Protein AF-A0A967LYX5-F1 (afdb_monomer_lite)

pLDDT: mean 89.82, std 12.53, range [41.97, 97.44]

Foldseek 3Di:
DVVVVVCVVVVPPLDDDDDDPDLPVNPLVVVLVVVVVVLVDDAAEDEDAFACVDDCNVSCQVVVCVSNVHHYHYDYHHHDPDRDPDDD

Radius of gyration: 14.59 Å; chains: 1; bounding box: 32×25×47 Å

Sequence (88 aa):
YELFQRRQDLKATDIGIIRLEQFYPFPKQQLEKVVTQYDQVNEWCWVQEEPENMGGWNFVRSRLASLVHKHIKYIGREAAASPATGFH

Structure (mmCIF, N/CA/C/O backbone):
data_AF-A0A967LYX5-F1
#
_entry.id   AF-A0A967LYX5-F1
#
loop_
_atom_site.group_PDB
_atom_site.id
_atom_site.type_symbol
_atom_site.label_atom_id
_atom_site.label_alt_id
_atom_site.label_comp_id
_atom_site.label_asym_id
_atom_site.label_entity_id
_atom_site.label_seq_id
_atom_site.pdbx_PDB_ins_code
_atom_site.Cartn_x
_atom_site.Cartn_y
_atom_site.Cartn_z
_atom_site.occupancy
_atom_site.B_iso_or_equiv
_atom_site.auth_seq_id
_atom_site.auth_comp_id
_atom_site.auth_asym_id
_atom_site.auth_atom_id
_atom_site.pdbx_PDB_model_num
ATOM 1 N N . TYR A 1 1 ? -8.768 4.198 -11.411 1.00 72.06 1 TYR A N 1
ATOM 2 C CA . TYR A 1 1 ? -10.154 4.636 -11.107 1.00 72.06 1 TYR A CA 1
ATOM 3 C C . TYR A 1 1 ? -11.089 3.470 -10.803 1.00 72.06 1 TYR A C 1
ATOM 5 O O . TYR A 1 1 ? -11.981 3.632 -9.976 1.00 72.06 1 TYR A O 1
ATOM 13 N N . GLU A 1 2 ? -10.864 2.298 -11.397 1.00 89.19 2 GLU A N 1
ATOM 14 C CA . GLU A 1 2 ? -11.716 1.109 -11.246 1.00 89.19 2 GLU A CA 1
ATOM 15 C C . GLU A 1 2 ? -11.932 0.671 -9.790 1.00 89.19 2 GLU A C 1
ATOM 17 O O . GLU A 1 2 ? -13.070 0.473 -9.376 1.00 89.19 2 GLU A O 1
ATOM 22 N N . LEU A 1 3 ? -10.873 0.622 -8.969 1.00 91.38 3 LEU A N 1
ATOM 23 C CA . LEU A 1 3 ? -10.984 0.250 -7.547 1.00 91.38 3 LEU A CA 1
ATOM 24 C C . LEU A 1 3 ? -11.953 1.145 -6.768 1.00 91.38 3 LEU A C 1
ATOM 26 O O . LEU A 1 3 ? -12.697 0.673 -5.911 1.00 91.38 3 LEU A O 1
ATOM 30 N N . PHE A 1 4 ? -11.952 2.446 -7.066 1.00 92.06 4 PHE A N 1
ATOM 31 C CA . PHE A 1 4 ? -12.818 3.400 -6.385 1.00 92.06 4 PHE A CA 1
ATOM 32 C C . PHE A 1 4 ? -14.284 3.200 -6.772 1.00 92.06 4 PHE A C 1
ATOM 34 O O . PHE A 1 4 ? -15.134 3.178 -5.885 1.00 92.06 4 PHE A O 1
ATOM 41 N N . GLN A 1 5 ? -14.564 3.005 -8.064 1.00 93.31 5 GLN A N 1
ATOM 42 C CA . GLN A 1 5 ? -15.912 2.703 -8.555 1.00 93.31 5 GLN A CA 1
ATOM 43 C C . GLN A 1 5 ? -16.411 1.379 -7.972 1.00 93.31 5 GLN A C 1
ATOM 45 O O . GLN A 1 5 ? -17.459 1.342 -7.333 1.00 93.31 5 GLN A O 1
ATOM 50 N N . ARG A 1 6 ? -15.596 0.320 -8.049 1.00 94.00 6 ARG A N 1
ATOM 51 C CA . ARG A 1 6 ? -15.960 -0.999 -7.528 1.00 94.00 6 ARG A CA 1
ATOM 52 C C . ARG A 1 6 ? -16.251 -0.979 -6.027 1.00 94.00 6 ARG A C 1
ATOM 54 O O . ARG A 1 6 ? -17.185 -1.641 -5.580 1.00 94.00 6 ARG A O 1
ATOM 61 N N . ARG A 1 7 ? -15.488 -0.203 -5.247 1.00 95.25 7 ARG A N 1
ATOM 62 C CA . ARG A 1 7 ? -15.748 0.006 -3.814 1.00 95.25 7 ARG A CA 1
ATOM 63 C C . ARG A 1 7 ? -17.114 0.656 -3.571 1.00 95.25 7 ARG A C 1
ATOM 65 O O . ARG A 1 7 ? -17.808 0.247 -2.642 1.00 95.25 7 ARG A O 1
ATOM 72 N N . GLN A 1 8 ? -17.499 1.644 -4.386 1.00 95.69 8 GLN A N 1
ATOM 73 C CA . GLN A 1 8 ? -18.814 2.287 -4.283 1.00 95.69 8 GLN A CA 1
ATOM 74 C C . GLN A 1 8 ? -19.949 1.321 -4.620 1.00 95.69 8 GLN A C 1
ATOM 76 O O . GLN A 1 8 ? -20.907 1.239 -3.855 1.00 95.69 8 GLN A O 1
ATOM 81 N N . ASP A 1 9 ? -19.814 0.550 -5.700 1.00 96.69 9 ASP A N 1
ATOM 82 C CA . ASP A 1 9 ? -20.827 -0.429 -6.114 1.00 96.69 9 ASP A CA 1
ATOM 83 C C . ASP A 1 9 ? -21.069 -1.486 -5.032 1.00 96.69 9 ASP A C 1
ATOM 85 O O . ASP A 1 9 ? -22.203 -1.879 -4.764 1.00 96.69 9 ASP A O 1
ATOM 89 N N . LEU A 1 10 ? -19.988 -1.922 -4.379 1.00 96.81 10 LEU A N 1
ATOM 90 C CA . LEU A 1 10 ? -20.033 -2.868 -3.266 1.00 96.81 10 LEU A CA 1
ATOM 91 C C . LEU A 1 10 ? -20.479 -2.234 -1.943 1.00 96.81 10 LEU A C 1
ATOM 93 O O . LEU A 1 10 ? -20.697 -2.961 -0.978 1.00 96.81 10 LEU A O 1
ATOM 97 N N . LYS A 1 11 ? -20.597 -0.900 -1.877 1.00 96.19 11 LYS A N 1
ATOM 98 C CA . LYS A 1 11 ? -20.842 -0.134 -0.644 1.00 96.19 11 LYS A CA 1
ATOM 99 C C . LYS A 1 11 ? -19.883 -0.525 0.488 1.00 96.19 11 LYS A C 1
ATOM 101 O O . LYS A 1 11 ? -20.264 -0.527 1.655 1.00 96.19 11 LYS A O 1
ATOM 106 N N . ALA A 1 12 ? -18.644 -0.863 0.138 1.00 94.88 12 ALA A N 1
ATOM 107 C CA . ALA A 1 12 ? -17.644 -1.293 1.104 1.00 94.88 12 ALA A CA 1
ATOM 108 C C . ALA A 1 12 ? -17.159 -0.089 1.925 1.00 94.88 12 ALA A C 1
ATOM 110 O O . ALA A 1 12 ? -16.613 0.875 1.379 1.00 94.88 12 ALA A O 1
ATOM 111 N N . THR A 1 13 ? -17.379 -0.141 3.238 1.00 93.38 13 THR A N 1
ATOM 112 C CA . THR A 1 13 ? -17.038 0.932 4.189 1.00 93.38 13 THR A CA 1
ATOM 113 C C . THR A 1 13 ? -15.741 0.674 4.953 1.00 93.38 13 THR A C 1
ATOM 115 O O . THR A 1 13 ? -15.255 1.555 5.651 1.00 93.38 13 THR A O 1
ATOM 118 N N . ASP A 1 14 ? -15.181 -0.523 4.821 1.00 93.75 14 ASP A N 1
ATOM 119 C CA . ASP A 1 14 ? -13.998 -1.037 5.514 1.00 93.75 14 ASP A CA 1
ATOM 120 C C . ASP A 1 14 ? -12.713 -0.966 4.668 1.00 93.75 14 ASP A C 1
ATOM 122 O O . ASP A 1 14 ? -11.634 -1.326 5.133 1.00 93.75 14 ASP A O 1
ATOM 126 N N . ILE A 1 15 ? -12.807 -0.460 3.432 1.00 94.19 15 ILE A N 1
ATOM 127 C CA . ILE A 1 15 ? -11.681 -0.361 2.496 1.00 94.19 15 ILE A CA 1
ATOM 128 C C . ILE A 1 15 ? -11.264 1.103 2.304 1.00 94.19 15 ILE A C 1
ATOM 130 O O . ILE A 1 15 ? -12.003 1.920 1.738 1.00 94.19 15 ILE A O 1
ATOM 134 N N . GLY A 1 16 ? -10.033 1.419 2.713 1.00 93.81 16 GLY A N 1
ATOM 135 C CA . GLY A 1 16 ? -9.331 2.654 2.358 1.00 93.81 16 GLY A CA 1
ATOM 136 C C . GLY A 1 16 ? -8.592 2.519 1.023 1.00 93.81 16 GLY A C 1
ATOM 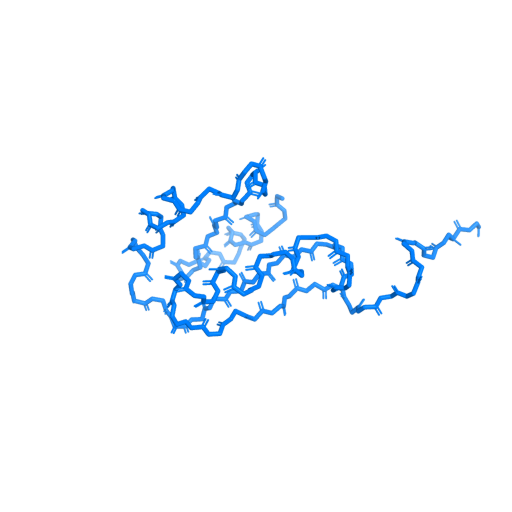137 O O . GLY A 1 16 ? -8.015 1.476 0.733 1.00 93.81 16 GLY A O 1
ATOM 138 N N . ILE A 1 17 ? -8.596 3.574 0.203 1.00 95.12 17 ILE A N 1
ATOM 139 C CA . ILE A 1 17 ? -7.832 3.627 -1.054 1.00 95.12 17 ILE A CA 1
ATOM 140 C C . ILE A 1 17 ? -6.899 4.834 -0.993 1.00 95.12 17 ILE A C 1
ATOM 142 O O . ILE A 1 17 ? -7.358 5.974 -0.925 1.00 95.12 17 ILE A O 1
ATOM 146 N N . ILE A 1 18 ? -5.593 4.576 -1.044 1.00 95.00 18 ILE A N 1
ATOM 147 C CA . ILE A 1 18 ? -4.543 5.598 -1.055 1.00 95.00 18 ILE A CA 1
ATOM 148 C C . ILE A 1 18 ? -3.861 5.551 -2.419 1.00 95.00 18 ILE A C 1
ATOM 150 O O . ILE A 1 18 ? -3.496 4.478 -2.897 1.00 95.00 18 ILE A O 1
ATOM 154 N N . ARG A 1 19 ? -3.680 6.715 -3.046 1.00 95.50 19 ARG A N 1
ATOM 155 C CA . ARG A 1 19 ? -2.939 6.840 -4.306 1.00 95.50 19 ARG A CA 1
ATOM 156 C C . ARG A 1 19 ? -1.536 7.362 -4.036 1.00 95.50 19 ARG A C 1
ATOM 158 O O . ARG A 1 19 ? -1.374 8.357 -3.332 1.00 95.50 19 ARG A O 1
ATOM 165 N N . LEU A 1 20 ? -0.539 6.703 -4.618 1.00 94.56 20 LEU A N 1
ATOM 166 C CA . LEU A 1 20 ? 0.841 7.174 -4.634 1.00 94.56 20 LEU A CA 1
ATOM 167 C C . LEU A 1 20 ? 1.135 7.789 -6.004 1.00 94.56 20 LEU A C 1
ATOM 169 O O . LEU A 1 20 ? 1.496 7.088 -6.939 1.00 94.56 20 LEU A O 1
ATOM 173 N N . GLU A 1 21 ? 0.959 9.103 -6.111 1.00 93.06 21 GLU A N 1
ATOM 174 C CA . GLU A 1 21 ? 1.102 9.843 -7.378 1.00 93.06 21 GLU A CA 1
ATOM 175 C C . GLU A 1 21 ? 2.573 10.125 -7.746 1.00 93.06 21 GLU A C 1
ATOM 177 O O . GLU A 1 21 ? 2.886 10.450 -8.887 1.00 93.06 21 GLU A O 1
ATOM 182 N N . GLN A 1 22 ? 3.496 10.001 -6.786 1.00 92.62 22 GLN A N 1
ATOM 183 C CA . GLN A 1 22 ? 4.920 10.261 -6.989 1.00 92.62 22 GLN A CA 1
ATOM 184 C C . GLN A 1 22 ? 5.766 9.167 -6.338 1.00 92.62 22 GLN A C 1
ATOM 186 O O . GLN A 1 22 ? 5.769 9.010 -5.118 1.00 92.62 22 GLN A O 1
ATOM 191 N N . PHE A 1 23 ? 6.543 8.447 -7.147 1.00 89.50 23 PHE A N 1
ATOM 192 C CA . PHE A 1 23 ? 7.503 7.458 -6.648 1.00 89.50 23 PHE A CA 1
ATOM 193 C C . PHE A 1 23 ? 8.849 8.085 -6.280 1.00 89.50 23 PHE A C 1
ATOM 195 O O . PHE A 1 23 ? 9.472 7.666 -5.304 1.00 89.50 23 PHE A O 1
ATOM 202 N N . TYR A 1 24 ? 9.296 9.095 -7.032 1.00 88.38 24 TYR A N 1
ATOM 203 C CA . TYR A 1 24 ? 10.590 9.735 -6.817 1.00 88.38 24 TYR A CA 1
ATOM 204 C C . TYR A 1 24 ? 10.509 11.273 -6.871 1.00 88.38 24 TYR A C 1
ATOM 206 O O . TYR A 1 24 ? 9.925 11.799 -7.817 1.00 88.38 24 TYR A O 1
ATOM 214 N N . PRO A 1 25 ? 11.116 11.991 -5.902 1.00 92.19 25 PRO A N 1
ATOM 215 C CA . PRO A 1 25 ? 11.663 11.457 -4.649 1.00 92.19 25 PRO A CA 1
ATOM 216 C C . PRO A 1 25 ? 10.566 10.778 -3.813 1.00 92.19 25 PRO A C 1
ATOM 218 O O . PRO A 1 25 ? 9.404 11.183 -3.865 1.00 92.19 25 PRO A O 1
ATOM 221 N N . PHE A 1 26 ? 10.926 9.721 -3.074 1.00 94.12 26 PHE A N 1
ATOM 222 C CA . PHE A 1 26 ? 9.949 8.923 -2.326 1.00 94.12 26 PHE A CA 1
ATOM 223 C C . PHE A 1 26 ? 9.282 9.769 -1.224 1.00 94.12 26 PHE A C 1
ATOM 225 O O . PHE A 1 26 ? 9.990 10.264 -0.339 1.00 94.12 26 PHE A O 1
ATOM 232 N N . PRO A 1 27 ? 7.944 9.929 -1.225 1.00 95.25 27 PRO A N 1
ATOM 233 C CA . PRO A 1 27 ? 7.246 10.883 -0.363 1.00 95.25 27 PRO A CA 1
ATOM 234 C C . PRO A 1 27 ? 6.992 10.321 1.047 1.00 95.25 27 PRO A C 1
ATOM 236 O O . PRO A 1 27 ? 5.857 10.258 1.520 1.00 95.25 27 PRO A O 1
ATOM 239 N N . LYS A 1 28 ? 8.060 9.917 1.748 1.00 95.06 28 LYS A N 1
ATOM 240 C CA . LYS A 1 28 ? 7.985 9.227 3.048 1.00 95.06 28 LYS A CA 1
ATOM 241 C C . LYS A 1 28 ? 7.135 9.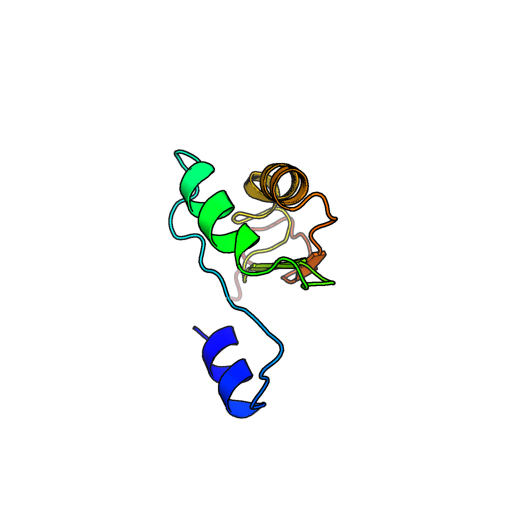979 4.079 1.00 95.06 28 LYS A C 1
ATOM 243 O O . LYS A 1 28 ? 6.190 9.409 4.602 1.00 95.06 28 LYS A O 1
ATOM 248 N N . GLN A 1 29 ? 7.419 11.261 4.320 1.00 95.19 29 GLN A N 1
ATOM 249 C CA . GLN A 1 29 ? 6.716 12.054 5.344 1.00 95.19 29 GLN A CA 1
ATOM 250 C C . GLN A 1 29 ? 5.219 12.236 5.052 1.00 95.19 29 GLN A C 1
ATOM 252 O O . GLN A 1 29 ? 4.406 12.321 5.969 1.00 95.19 29 GLN A O 1
ATOM 257 N N . GLN A 1 30 ? 4.846 12.339 3.774 1.00 95.38 30 GLN A N 1
ATOM 258 C CA . GLN A 1 30 ? 3.443 12.466 3.376 1.00 95.38 30 GLN A CA 1
ATOM 259 C C . GLN A 1 30 ? 2.719 11.137 3.577 1.00 95.38 30 GLN A C 1
ATOM 261 O O . GLN A 1 30 ? 1.631 11.120 4.144 1.00 95.38 30 GLN A O 1
ATOM 266 N N . LEU A 1 31 ? 3.352 10.028 3.181 1.00 95.44 31 LEU A N 1
ATOM 267 C CA . LEU A 1 31 ? 2.809 8.695 3.407 1.00 95.44 31 LEU A CA 1
ATOM 268 C C . LEU A 1 31 ? 2.669 8.387 4.899 1.00 95.44 31 LEU A C 1
ATOM 270 O O . LEU A 1 31 ? 1.617 7.897 5.283 1.00 95.44 31 LEU A O 1
ATOM 274 N N . GLU A 1 32 ? 3.650 8.734 5.743 1.00 94.81 32 GLU A N 1
ATOM 275 C CA . GLU A 1 32 ? 3.566 8.564 7.207 1.00 94.81 32 GLU A CA 1
ATOM 276 C C . GLU A 1 32 ? 2.307 9.215 7.777 1.00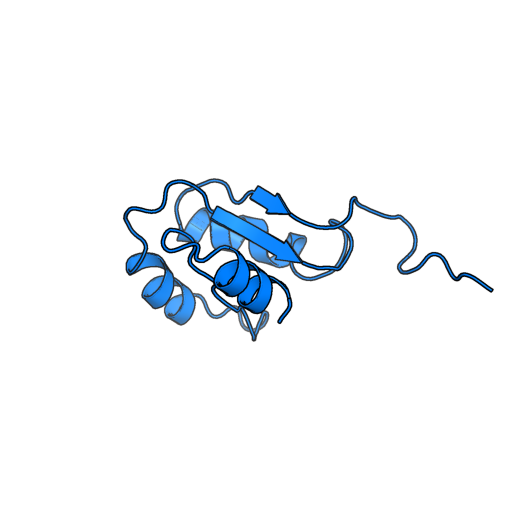 94.81 32 GLU A C 1
ATOM 278 O O . GLU A 1 32 ? 1.549 8.569 8.491 1.00 94.81 32 GLU A O 1
ATOM 283 N N . LYS A 1 33 ? 2.033 10.469 7.401 1.00 95.38 33 LYS A N 1
ATOM 284 C CA . LYS A 1 33 ? 0.837 11.197 7.851 1.00 95.38 33 LYS A CA 1
ATOM 285 C C . LYS A 1 33 ? -0.472 10.553 7.406 1.00 95.38 33 LYS A C 1
ATOM 287 O O . LYS A 1 33 ? -1.475 10.710 8.091 1.00 95.38 33 LYS A O 1
ATOM 292 N N . VAL A 1 34 ? -0.481 9.902 6.245 1.00 94.75 34 VAL A N 1
ATOM 293 C CA . VAL A 1 34 ? -1.671 9.220 5.734 1.00 94.75 34 VAL A CA 1
ATOM 294 C C . VAL A 1 34 ? -1.846 7.887 6.449 1.00 94.75 34 VAL A C 1
ATOM 296 O O . VAL A 1 34 ? -2.923 7.632 6.970 1.00 94.75 34 VAL A O 1
ATOM 299 N N . VAL A 1 35 ? -0.808 7.049 6.523 1.00 93.38 35 VAL A N 1
ATOM 300 C CA . VAL A 1 35 ? -0.931 5.695 7.090 1.00 93.38 35 VAL A CA 1
ATOM 301 C C . VAL A 1 35 ? -1.229 5.698 8.588 1.00 93.38 35 VAL A C 1
ATOM 303 O O . VAL A 1 35 ? -1.900 4.787 9.059 1.00 93.38 35 VAL A O 1
ATOM 306 N N . THR A 1 36 ? -0.816 6.729 9.337 1.00 92.62 36 THR A N 1
ATOM 307 C CA . THR A 1 36 ? -1.162 6.865 10.764 1.00 92.62 36 THR A CA 1
ATOM 308 C C . THR A 1 36 ? -2.651 7.098 11.010 1.00 92.62 36 THR A C 1
ATOM 310 O O . THR A 1 36 ? -3.120 6.845 12.113 1.00 92.62 36 THR A O 1
ATOM 313 N N . GLN A 1 37 ? -3.413 7.529 9.998 1.00 93.44 37 GLN A N 1
ATOM 314 C CA . GLN A 1 37 ? -4.876 7.634 10.075 1.00 93.44 37 GLN A CA 1
ATOM 315 C C . GLN A 1 37 ? -5.575 6.266 9.959 1.00 93.44 37 GLN A C 1
ATOM 317 O O . GLN A 1 37 ? -6.787 6.184 10.133 1.00 93.44 37 GLN A O 1
ATOM 322 N N . TYR A 1 38 ? -4.822 5.205 9.653 1.00 92.56 38 TYR A N 1
ATOM 323 C CA . TYR A 1 38 ? -5.297 3.840 9.412 1.00 92.56 38 TYR A CA 1
ATOM 324 C C . TYR A 1 38 ? -4.669 2.843 10.407 1.00 92.56 38 TYR A C 1
ATOM 326 O O . TYR A 1 38 ? -4.254 1.744 10.037 1.00 92.56 38 TYR A O 1
ATOM 334 N N . ASP A 1 39 ? -4.575 3.222 11.682 1.00 84.50 39 ASP A N 1
ATOM 335 C CA . ASP A 1 39 ? -3.938 2.443 12.756 1.00 84.50 39 ASP A CA 1
ATOM 336 C C . ASP A 1 39 ? -4.630 1.094 13.043 1.00 84.50 39 ASP A C 1
ATOM 338 O O . ASP A 1 39 ? -3.962 0.108 13.361 1.00 84.50 39 ASP A O 1
ATOM 342 N N . GLN A 1 40 ? -5.950 1.019 12.855 1.00 89.75 40 GLN A N 1
ATOM 343 C CA . GLN A 1 40 ? -6.754 -0.196 13.046 1.00 89.75 40 GLN A CA 1
ATOM 344 C C . GLN A 1 40 ? -6.750 -1.150 11.832 1.00 89.75 40 GLN A C 1
ATOM 346 O O . GLN A 1 40 ? -7.434 -2.175 11.847 1.00 89.75 40 GLN A O 1
ATOM 351 N N . VAL A 1 41 ? -6.016 -0.843 10.754 1.00 93.06 41 VAL A N 1
ATOM 352 C CA . VAL A 1 41 ? -6.032 -1.668 9.534 1.00 93.06 41 VAL A CA 1
ATOM 353 C C . VAL A 1 41 ? -5.244 -2.963 9.719 1.00 93.06 41 VAL A C 1
ATOM 355 O O . VAL A 1 41 ? -4.066 -2.958 10.086 1.00 93.06 41 VAL A O 1
ATOM 358 N N . ASN A 1 42 ? -5.882 -4.087 9.392 1.00 91.69 42 ASN A N 1
ATOM 359 C CA . ASN A 1 42 ? -5.300 -5.426 9.508 1.00 91.69 42 ASN A CA 1
ATOM 360 C C . ASN A 1 42 ? -4.479 -5.846 8.281 1.00 91.69 42 ASN A C 1
ATOM 362 O O . ASN A 1 42 ? -3.452 -6.504 8.441 1.00 91.69 42 ASN A O 1
ATOM 366 N N . GLU A 1 43 ? -4.891 -5.444 7.076 1.00 95.25 43 GLU A N 1
ATOM 367 C CA . GLU A 1 43 ? -4.279 -5.861 5.809 1.00 95.25 43 GLU A CA 1
ATOM 368 C C . GLU A 1 43 ? -3.919 -4.646 4.949 1.00 95.25 43 GLU A C 1
ATOM 370 O O . GLU A 1 43 ? -4.737 -3.756 4.727 1.00 95.25 43 GLU A O 1
ATOM 375 N N . TRP A 1 44 ? -2.688 -4.632 4.438 1.00 97.00 44 TRP A N 1
ATOM 376 C CA . TRP A 1 44 ? -2.211 -3.636 3.484 1.00 97.00 44 TRP A CA 1
ATOM 377 C C . TRP A 1 44 ? -1.972 -4.301 2.134 1.00 97.00 44 TRP A C 1
ATOM 379 O O . TRP A 1 44 ? -1.242 -5.290 2.051 1.00 97.00 44 TRP A O 1
ATOM 389 N N . CYS A 1 45 ? -2.545 -3.732 1.075 1.00 97.19 45 CYS A N 1
ATOM 390 C CA . CYS A 1 45 ? -2.385 -4.224 -0.289 1.00 97.19 45 CYS A CA 1
ATOM 391 C C . CYS A 1 45 ? -1.770 -3.148 -1.188 1.00 97.19 45 CYS A C 1
ATOM 393 O O . CYS A 1 45 ? -2.175 -1.987 -1.142 1.00 97.19 45 CYS A O 1
ATOM 395 N N . TRP A 1 46 ? -0.825 -3.546 -2.035 1.00 97.44 46 TRP A N 1
ATOM 396 C CA . TRP A 1 46 ? -0.387 -2.773 -3.189 1.00 97.44 46 TRP A CA 1
ATOM 397 C C . TRP A 1 46 ? -1.104 -3.302 -4.423 1.00 97.44 46 TRP A C 1
ATOM 399 O O . TRP A 1 46 ? -0.965 -4.482 -4.750 1.00 97.44 46 TRP A O 1
ATOM 409 N N . VAL A 1 47 ? -1.864 -2.435 -5.089 1.00 97.00 47 VAL A N 1
ATOM 410 C CA . VAL A 1 47 ? -2.623 -2.796 -6.287 1.00 97.00 47 VAL A CA 1
ATOM 411 C C . VAL A 1 47 ? -2.045 -2.078 -7.500 1.00 97.00 47 VAL A C 1
ATOM 413 O O . VAL A 1 47 ? -1.899 -0.856 -7.460 1.00 97.00 47 VAL A O 1
ATOM 416 N N . GLN A 1 48 ? -1.730 -2.816 -8.564 1.00 95.50 48 GLN A N 1
ATOM 417 C CA . GLN A 1 48 ? -1.288 -2.251 -9.844 1.00 95.50 48 GLN A CA 1
ATOM 418 C C . GLN A 1 48 ? -1.774 -3.099 -11.026 1.00 95.50 48 GLN A C 1
ATOM 420 O O . GLN A 1 48 ? -2.014 -4.298 -10.881 1.00 95.50 48 GLN A O 1
ATOM 425 N N . GLU A 1 49 ? -1.910 -2.475 -12.194 1.00 93.69 49 GLU A N 1
ATOM 426 C CA . GLU A 1 49 ? -2.325 -3.157 -13.427 1.00 93.69 49 GLU A CA 1
ATOM 427 C C . GLU A 1 49 ? -1.139 -3.846 -14.121 1.00 93.69 49 GLU A C 1
ATOM 429 O O . GLU A 1 49 ? -1.310 -4.872 -14.783 1.00 93.69 49 GLU A O 1
ATOM 434 N N . GLU A 1 50 ? 0.077 -3.321 -13.955 1.00 92.81 50 GLU A N 1
ATOM 435 C CA . GLU A 1 50 ? 1.298 -3.883 -14.526 1.00 92.81 50 GLU A CA 1
ATOM 436 C C . GLU A 1 50 ? 1.707 -5.205 -13.846 1.00 92.81 50 GLU A C 1
ATOM 438 O O . GLU A 1 50 ? 1.462 -5.378 -12.646 1.00 92.81 50 GLU A O 1
ATOM 443 N N . PRO A 1 51 ? 2.402 -6.113 -14.565 1.00 93.50 51 PRO A N 1
ATOM 444 C CA . PRO A 1 51 ? 3.005 -7.319 -13.990 1.00 93.50 51 PRO A CA 1
ATOM 445 C C . PRO A 1 51 ? 3.837 -7.057 -12.733 1.00 93.50 51 PRO A C 1
ATOM 447 O O . PRO A 1 51 ? 4.425 -5.988 -12.592 1.00 93.50 51 PRO A O 1
ATOM 450 N N . GLU A 1 52 ? 3.946 -8.044 -11.844 1.00 92.75 52 GLU A N 1
ATOM 451 C CA . GLU A 1 52 ? 4.657 -7.924 -10.560 1.00 92.75 52 GLU A CA 1
ATOM 452 C C . GLU A 1 52 ? 6.111 -7.452 -10.709 1.00 92.75 52 GLU A C 1
ATOM 454 O O . GLU A 1 52 ? 6.618 -6.658 -9.915 1.00 92.75 52 GLU A O 1
ATOM 459 N N . ASN A 1 53 ? 6.793 -7.915 -11.756 1.00 91.56 53 ASN A N 1
ATOM 460 C CA . ASN A 1 53 ? 8.161 -7.516 -12.072 1.00 91.56 53 ASN A CA 1
ATOM 461 C C . ASN A 1 53 ? 8.265 -6.130 -12.741 1.00 91.56 53 ASN A C 1
ATOM 463 O O . ASN A 1 53 ? 9.374 -5.667 -13.004 1.00 91.56 53 ASN A O 1
ATOM 467 N N . MET A 1 54 ? 7.137 -5.471 -12.998 1.00 91.56 54 MET A N 1
ATOM 468 C CA . MET A 1 54 ? 7.011 -4.145 -13.597 1.00 91.56 54 MET A CA 1
ATOM 469 C C . MET A 1 54 ? 6.297 -3.171 -12.643 1.00 91.56 54 MET A C 1
ATOM 471 O O . MET A 1 54 ? 5.924 -3.509 -11.518 1.00 91.56 54 MET A O 1
ATOM 475 N N . GLY A 1 55 ? 6.119 -1.928 -13.091 1.00 92.25 55 GLY A N 1
ATOM 476 C CA . GLY A 1 55 ? 5.416 -0.904 -12.325 1.00 92.25 55 GLY A CA 1
ATOM 477 C C . GLY A 1 55 ? 6.139 -0.519 -11.031 1.00 92.25 55 GLY A C 1
ATOM 478 O O . GLY A 1 55 ? 7.369 -0.540 -10.937 1.00 92.25 55 GLY A O 1
ATOM 479 N N . GLY A 1 56 ? 5.358 -0.124 -10.027 1.00 94.12 56 GLY A N 1
ATOM 480 C CA . GLY A 1 56 ? 5.876 0.431 -8.777 1.00 94.12 56 GLY A CA 1
ATOM 481 C C . GLY A 1 56 ? 6.278 -0.604 -7.728 1.00 94.12 56 GLY A C 1
ATOM 482 O O . GLY A 1 56 ? 7.036 -0.263 -6.818 1.00 94.12 56 GLY A O 1
ATOM 483 N N . TRP A 1 57 ? 5.796 -1.848 -7.828 1.00 95.56 57 TRP A N 1
ATOM 484 C CA . TRP A 1 57 ? 5.867 -2.842 -6.750 1.00 95.56 57 TRP A CA 1
ATOM 485 C C . TRP A 1 57 ? 7.274 -3.043 -6.180 1.00 95.56 57 TRP A C 1
ATOM 487 O O . TRP A 1 57 ? 7.497 -2.830 -4.984 1.00 95.56 57 TRP A O 1
ATOM 497 N N . ASN A 1 58 ? 8.246 -3.364 -7.037 1.00 94.00 58 ASN A N 1
ATOM 498 C CA . ASN A 1 58 ? 9.633 -3.598 -6.623 1.00 94.00 58 ASN A CA 1
ATOM 499 C C . ASN A 1 58 ? 10.276 -2.371 -5.958 1.00 94.00 58 ASN A C 1
ATOM 501 O O . ASN A 1 58 ? 11.136 -2.511 -5.087 1.00 94.00 58 ASN A O 1
ATOM 505 N N . PHE A 1 59 ? 9.843 -1.164 -6.326 1.00 94.56 59 PHE A N 1
ATOM 506 C CA . PHE A 1 59 ? 10.329 0.068 -5.718 1.00 94.56 59 PHE A CA 1
ATOM 507 C C . PHE A 1 59 ? 9.683 0.333 -4.350 1.00 94.56 59 PHE A C 1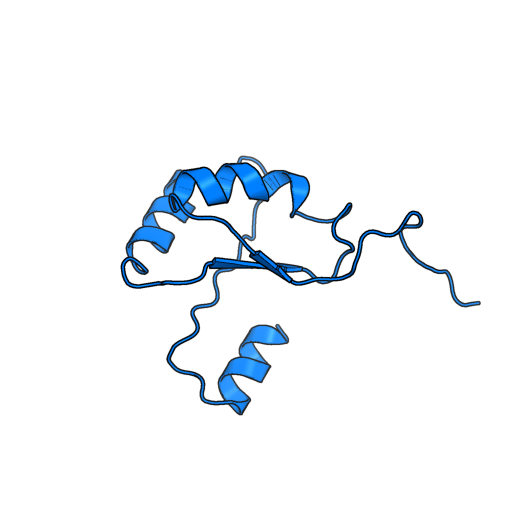
ATOM 509 O O . PHE A 1 59 ? 10.371 0.748 -3.413 1.00 94.56 59 PHE A O 1
ATOM 516 N N . VAL A 1 60 ? 8.377 0.106 -4.196 1.00 95.44 60 VAL A N 1
ATOM 517 C CA . VAL A 1 60 ? 7.652 0.504 -2.976 1.00 95.44 60 VAL A CA 1
ATOM 518 C C . VAL A 1 60 ? 7.583 -0.569 -1.903 1.00 95.44 60 VAL A C 1
ATOM 520 O O . VAL A 1 60 ? 7.487 -0.210 -0.733 1.00 95.44 60 VAL A O 1
ATOM 523 N N . ARG A 1 61 ? 7.650 -1.857 -2.259 1.00 95.62 61 ARG A N 1
ATOM 524 C CA . ARG A 1 61 ? 7.393 -2.985 -1.349 1.00 95.62 61 ARG A CA 1
ATOM 525 C C . ARG A 1 61 ? 8.122 -2.857 -0.013 1.00 95.62 61 ARG A C 1
ATOM 527 O O . ARG A 1 61 ? 7.487 -2.872 1.038 1.00 95.62 61 ARG A O 1
ATOM 534 N N . SER A 1 62 ? 9.450 -2.724 -0.043 1.00 95.44 62 SER A N 1
ATOM 535 C CA . SER A 1 62 ? 10.259 -2.633 1.180 1.00 95.44 62 SER A CA 1
ATOM 536 C C . SER A 1 62 ? 9.997 -1.334 1.941 1.00 95.44 62 SER A C 1
ATOM 538 O O . SER A 1 62 ? 9.873 -1.350 3.160 1.00 95.44 62 SER A O 1
ATOM 540 N N . ARG A 1 63 ? 9.843 -0.217 1.221 1.00 95.75 63 ARG A N 1
ATOM 541 C CA . ARG A 1 63 ? 9.608 1.111 1.801 1.00 95.75 63 ARG A CA 1
ATOM 542 C C . ARG A 1 63 ? 8.276 1.183 2.540 1.00 95.75 63 ARG A C 1
ATOM 544 O O . ARG A 1 63 ? 8.238 1.684 3.657 1.00 95.75 63 ARG A O 1
ATOM 551 N N . LEU A 1 64 ? 7.209 0.668 1.933 1.00 95.69 64 LEU A N 1
ATOM 552 C CA . LEU A 1 64 ? 5.880 0.620 2.535 1.00 95.69 64 LEU A CA 1
ATOM 553 C C . LEU A 1 64 ? 5.837 -0.367 3.699 1.00 95.69 64 LEU A C 1
ATOM 555 O O . LEU A 1 64 ? 5.324 -0.006 4.751 1.00 95.69 64 LEU A O 1
ATOM 559 N N . ALA A 1 65 ? 6.437 -1.555 3.563 1.00 95.56 65 ALA A N 1
ATOM 560 C CA . ALA A 1 65 ? 6.501 -2.523 4.659 1.00 95.56 65 ALA A CA 1
ATOM 561 C C . ALA A 1 65 ? 7.213 -1.952 5.897 1.00 95.56 65 ALA A C 1
ATOM 563 O O . ALA A 1 65 ? 6.746 -2.129 7.021 1.00 95.56 65 ALA A O 1
ATOM 564 N N . SER A 1 66 ? 8.309 -1.210 5.698 1.00 94.75 66 SE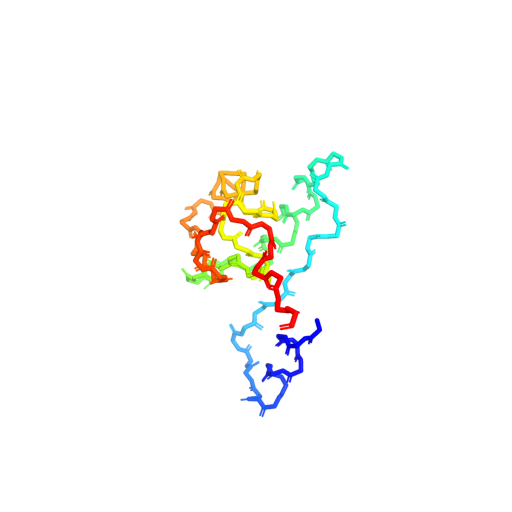R A N 1
ATOM 565 C CA . SER A 1 66 ? 8.983 -0.490 6.784 1.00 94.75 66 SER A CA 1
ATOM 566 C C . SER A 1 66 ? 8.138 0.639 7.373 1.00 94.75 66 SER A C 1
ATOM 568 O O . SER A 1 66 ? 8.275 0.921 8.556 1.00 94.75 66 SER A O 1
ATOM 570 N N . LEU A 1 67 ? 7.289 1.283 6.566 1.00 93.69 67 LEU A N 1
ATOM 571 C CA . LEU A 1 67 ? 6.441 2.397 6.990 1.00 93.69 67 LEU A CA 1
ATOM 572 C C . LEU A 1 67 ? 5.287 1.955 7.891 1.00 93.69 67 LEU A C 1
ATOM 574 O O . LEU A 1 67 ? 4.992 2.608 8.883 1.00 93.69 67 LEU A O 1
ATOM 578 N N . VAL A 1 68 ? 4.617 0.863 7.515 1.00 94.19 68 VAL A N 1
ATOM 579 C CA . VAL A 1 68 ? 3.419 0.371 8.215 1.00 94.19 68 VAL A CA 1
ATOM 580 C C . VAL A 1 68 ? 3.732 -0.747 9.208 1.00 94.19 68 VAL A C 1
ATOM 582 O O . VAL A 1 68 ? 2.829 -1.241 9.876 1.00 94.19 68 VAL A O 1
ATOM 585 N N . HIS A 1 69 ? 4.998 -1.173 9.287 1.00 93.06 69 HIS A N 1
ATOM 586 C CA . HIS A 1 69 ? 5.474 -2.281 10.121 1.00 93.06 69 HIS A CA 1
ATOM 587 C C . HIS A 1 69 ? 4.706 -3.598 9.905 1.00 93.06 69 HIS A C 1
ATOM 589 O O . HIS A 1 69 ? 4.552 -4.404 10.822 1.00 93.06 69 HIS A O 1
ATOM 595 N N . LYS A 1 70 ? 4.215 -3.825 8.682 1.00 92.75 70 LYS A N 1
ATOM 596 C CA . LYS A 1 70 ? 3.439 -5.007 8.281 1.00 92.75 70 LYS A CA 1
ATOM 597 C C . LYS A 1 70 ? 3.828 -5.446 6.873 1.00 92.75 70 LYS A C 1
ATOM 599 O O . LYS A 1 70 ? 4.383 -4.677 6.089 1.00 92.75 70 LYS A O 1
ATOM 604 N N . HIS A 1 71 ? 3.519 -6.697 6.548 1.00 94.12 71 HIS A N 1
ATOM 605 C CA . HIS A 1 71 ? 3.642 -7.195 5.184 1.00 94.12 71 HIS A CA 1
ATOM 606 C C . HIS A 1 71 ? 2.651 -6.472 4.258 1.00 94.12 71 HIS A C 1
ATOM 608 O O . HIS A 1 71 ? 1.495 -6.268 4.628 1.00 94.12 71 HIS A O 1
ATOM 614 N N . ILE A 1 72 ? 3.097 -6.125 3.048 1.00 97.06 72 ILE A N 1
ATOM 615 C CA . ILE A 1 72 ? 2.238 -5.581 1.992 1.00 97.06 72 ILE A CA 1
ATOM 616 C C . ILE A 1 72 ? 1.924 -6.710 1.019 1.00 97.06 72 ILE A C 1
ATOM 618 O O . ILE A 1 72 ? 2.834 -7.309 0.451 1.00 97.06 72 ILE A O 1
ATOM 622 N N . LYS A 1 73 ? 0.648 -7.016 0.819 1.00 97.12 73 LYS A N 1
ATOM 623 C CA . LYS A 1 73 ? 0.212 -8.000 -0.171 1.00 97.12 73 LYS A CA 1
ATOM 624 C C . LYS A 1 73 ? 0.217 -7.381 -1.565 1.00 97.12 73 LYS A C 1
ATOM 626 O O . LYS A 1 73 ? -0.272 -6.270 -1.744 1.00 97.12 73 LYS A O 1
ATOM 631 N N . TYR A 1 74 ? 0.747 -8.099 -2.546 1.00 96.62 74 TYR A N 1
ATOM 632 C CA . TYR A 1 74 ? 0.658 -7.702 -3.946 1.00 96.62 74 TYR A CA 1
ATOM 633 C C . TYR A 1 74 ? -0.674 -8.170 -4.544 1.00 96.62 74 TYR A C 1
ATOM 635 O O . TYR A 1 74 ? -1.068 -9.322 -4.359 1.00 96.62 74 TYR A O 1
ATOM 643 N N . ILE A 1 75 ? -1.364 -7.277 -5.249 1.00 96.56 75 ILE A N 1
ATOM 644 C CA . ILE A 1 75 ? -2.544 -7.582 -6.057 1.00 96.56 75 ILE A CA 1
ATOM 645 C C . ILE A 1 75 ? -2.310 -6.968 -7.436 1.00 96.56 75 ILE A C 1
ATOM 647 O O . ILE A 1 75 ? -2.315 -5.753 -7.603 1.00 96.56 75 ILE A O 1
ATOM 651 N N . GLY A 1 76 ? -2.097 -7.806 -8.435 1.00 94.00 76 GLY A N 1
ATOM 652 C CA . GLY A 1 76 ? -1.839 -7.368 -9.798 1.00 94.00 76 GLY A CA 1
ATOM 653 C C . GLY A 1 76 ? -1.576 -8.565 -10.693 1.00 94.00 76 GLY A C 1
ATOM 654 O O . GLY A 1 76 ? -1.874 -9.703 -10.321 1.00 94.00 76 GLY A O 1
ATOM 655 N N . ARG A 1 77 ? -1.038 -8.319 -11.884 1.00 93.56 77 ARG A N 1
ATOM 656 C CA . ARG A 1 77 ? -0.729 -9.392 -12.833 1.00 93.56 77 ARG A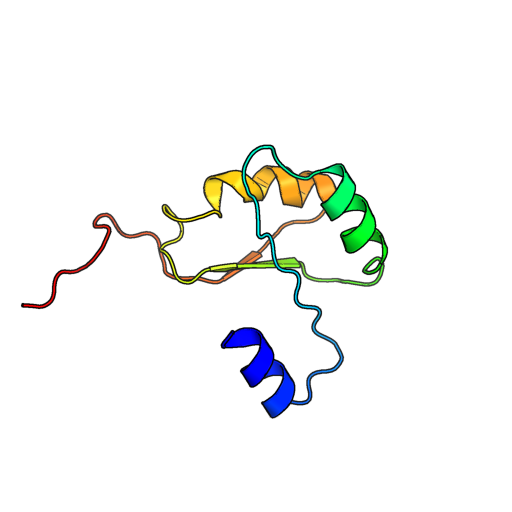 CA 1
ATOM 657 C C . ARG A 1 77 ? 0.523 -10.146 -12.385 1.00 93.56 77 ARG A C 1
ATOM 659 O O . ARG A 1 77 ? 1.478 -9.540 -11.907 1.00 93.56 77 ARG A O 1
ATOM 666 N N . GLU A 1 78 ? 0.541 -11.462 -12.577 1.00 91.31 78 GLU A N 1
ATOM 667 C CA . GLU A 1 78 ? 1.751 -12.261 -12.351 1.00 91.31 78 GLU A CA 1
ATOM 668 C C . GLU A 1 78 ? 2.925 -11.733 -13.188 1.00 91.31 78 GLU A C 1
ATOM 670 O O . GLU A 1 78 ? 2.731 -11.123 -14.247 1.00 91.31 78 GLU A O 1
ATOM 675 N N . ALA A 1 79 ? 4.148 -11.956 -12.702 1.00 86.25 79 ALA A N 1
ATOM 676 C CA . ALA A 1 79 ? 5.354 -11.548 -13.406 1.00 86.25 79 ALA A CA 1
ATOM 677 C C . ALA A 1 79 ? 5.380 -12.114 -14.837 1.00 86.25 79 ALA A C 1
ATOM 679 O O . ALA A 1 79 ? 5.159 -13.303 -15.060 1.00 86.25 79 ALA A O 1
ATOM 680 N N . ALA A 1 80 ? 5.697 -11.261 -15.809 1.00 81.50 80 ALA A N 1
ATOM 681 C CA . ALA A 1 80 ? 5.761 -11.631 -17.217 1.00 81.50 80 ALA A CA 1
ATOM 682 C C . ALA A 1 80 ? 7.108 -11.211 -17.815 1.00 81.50 80 ALA A C 1
ATOM 684 O O . ALA A 1 80 ? 7.622 -10.130 -17.529 1.00 81.50 80 ALA A O 1
ATOM 685 N N . ALA A 1 81 ? 7.692 -12.065 -18.661 1.00 73.75 81 ALA A N 1
ATOM 686 C CA . ALA A 1 81 ? 8.982 -11.794 -19.301 1.00 73.75 81 ALA A CA 1
ATOM 687 C C . ALA A 1 81 ? 8.907 -10.730 -20.417 1.00 73.75 81 ALA A C 1
ATOM 689 O O . ALA A 1 81 ? 9.931 -10.157 -20.777 1.00 73.75 81 ALA A O 1
ATOM 690 N N . SER A 1 82 ? 7.712 -10.457 -20.957 1.00 60.94 82 SER A N 1
ATOM 691 C CA . SER A 1 82 ? 7.479 -9.444 -21.995 1.00 60.94 82 SER A CA 1
ATOM 692 C C . SER A 1 82 ? 6.568 -8.325 -21.467 1.00 60.94 82 SER A C 1
ATOM 694 O O . SER A 1 82 ? 5.553 -8.649 -20.846 1.00 60.94 82 SER A O 1
ATOM 696 N N . PRO A 1 83 ? 6.850 -7.033 -21.749 1.00 51.53 83 PRO A N 1
ATOM 697 C CA . PRO A 1 83 ? 6.030 -5.896 -21.303 1.00 51.53 83 PRO A CA 1
ATOM 698 C C . PRO A 1 83 ? 4.590 -5.913 -21.834 1.00 51.53 83 PRO A C 1
ATOM 700 O O . PRO A 1 83 ? 3.701 -5.287 -21.267 1.00 51.53 83 PRO A O 1
ATOM 703 N N . ALA A 1 84 ? 4.360 -6.633 -22.929 1.00 56.81 84 ALA A N 1
ATOM 704 C CA . ALA A 1 84 ? 3.054 -6.900 -23.500 1.00 56.81 84 ALA A CA 1
ATOM 705 C C . ALA A 1 84 ? 3.165 -8.176 -24.340 1.00 56.81 84 ALA A C 1
ATOM 707 O O . ALA A 1 84 ? 4.092 -8.327 -25.139 1.00 56.81 84 ALA A O 1
ATOM 708 N N . THR A 1 85 ? 2.228 -9.110 -24.207 1.00 49.50 85 THR A N 1
ATOM 709 C CA . THR A 1 85 ? 1.906 -9.981 -25.340 1.00 49.50 85 THR A CA 1
ATOM 710 C C . THR A 1 85 ? 1.299 -9.074 -26.400 1.00 49.50 85 THR A C 1
ATOM 712 O O . THR A 1 85 ? 0.156 -8.641 -26.254 1.00 49.50 85 THR A O 1
ATOM 715 N N . GLY A 1 86 ? 2.084 -8.713 -27.416 1.00 44.56 86 GLY A N 1
ATOM 716 C CA . GLY A 1 86 ? 1.548 -8.105 -28.624 1.00 44.56 86 GLY A CA 1
ATOM 717 C C . GLY A 1 86 ? 0.573 -9.092 -29.253 1.00 44.56 86 GLY A C 1
ATOM 718 O O . GLY A 1 86 ? 0.997 -10.113 -29.785 1.00 44.56 86 GLY A O 1
ATOM 719 N N . PHE A 1 87 ? -0.723 -8.822 -29.133 1.00 44.31 87 PHE A N 1
ATOM 720 C CA . PHE A 1 87 ? -1.717 -9.439 -29.996 1.00 44.31 87 PHE A CA 1
ATOM 721 C C . PHE A 1 87 ? -1.733 -8.620 -31.290 1.00 44.31 87 PHE A C 1
ATOM 723 O O . PHE A 1 87 ? -2.128 -7.455 -31.276 1.00 44.31 87 PHE A O 1
ATOM 730 N N . HIS A 1 88 ? -1.211 -9.219 -32.360 1.00 41.97 88 HIS A N 1
ATOM 731 C CA . HIS A 1 88 ? -1.521 -8.852 -33.741 1.00 41.97 88 HIS A CA 1
ATOM 732 C C . HIS A 1 88 ? -2.734 -9.658 -34.204 1.00 41.97 88 HIS A C 1
ATOM 734 O O . HIS A 1 88 ? -2.864 -10.817 -33.742 1.00 41.97 88 HIS A O 1
#

Secondary structure (DSSP, 8-state):
-HHHHHHHHTT-SS---------SS--HHHHHHHHGGGTT---EEEEEEEETTSTTHHHHHHHHHHHHTSPEEEEEEPP-SSS-----